Protein AF-A0A1U7XR52-F1 (afdb_monomer_lite)

InterPro domains:
  IPR024461 Coiled-coil domain-containing protein 90-like [PF07798] (33-98)
  IPR024461 Coiled-coil domain-containing protein 90-like [PTHR14360] (32-99)

Sequence (111 aa):
MRHVSGSGISDLNSELFQDATNSTADSFRTLLSMVRRLEAQGVPTKQAEAITAAITEVLNDSLENVAQTFVSKEELQTLEMIQESKLSKFKSEVQSSQVSVLHCKICGFTF

Organism: Nicotiana sylvestris (NCBI:txid4096)

Foldseek 3Di:
DDPPPPPDCVVVPPPPPPPPPPDPVVVVVVLVVQLVVCVVVVHPSVRSNVVSVVVVVVVVVVVVVVVVVDDDPVRVVVVVVVVVVVVVVVVVVVVVVVVVVVVVVVVPDDD

Secondary structure (DSSP, 8-state):
--------GGGGSSTTTTTTT--HHHHHHHHHHHHHHHHTTT--HHHHHHHHHHHHHHHHHHHHHHHTTSPPHHHHHHHHHHHHHHHHHHHHHHHHHHHHHHHHHHTT---

pLDDT: mean 76.26, std 19.38, range [30.17, 97.75]

Radius of gyration: 28.51 Å; chains: 1; bounding box: 50×21×86 Å

Structure (mmCIF, N/CA/C/O backbone):
data_AF-A0A1U7XR52-F1
#
_entry.id   AF-A0A1U7XR52-F1
#
loop_
_atom_site.group_PDB
_atom_site.id
_atom_site.type_symbol
_atom_site.label_atom_id
_atom_site.label_alt_id
_atom_site.label_comp_id
_atom_site.label_asym_id
_atom_site.label_entity_id
_atom_site.label_seq_id
_atom_site.pdbx_PDB_ins_code
_atom_site.Cartn_x
_atom_site.Cartn_y
_atom_site.Cartn_z
_atom_site.occupancy
_atom_site.B_iso_or_equiv
_atom_site.auth_seq_id
_atom_site.auth_comp_id
_atom_site.auth_asym_id
_atom_site.auth_atom_id
_atom_site.pdbx_PDB_model_num
ATOM 1 N N . MET A 1 1 ? 2.377 10.477 -41.725 1.00 33.22 1 MET A N 1
ATOM 2 C CA . MET A 1 1 ? 2.857 9.852 -40.473 1.00 33.22 1 MET A CA 1
ATOM 3 C C . MET A 1 1 ? 1.687 9.814 -39.511 1.00 33.22 1 MET A C 1
ATOM 5 O O . MET A 1 1 ? 1.115 10.863 -39.255 1.00 33.22 1 MET A O 1
ATOM 9 N N . ARG A 1 2 ? 1.248 8.625 -39.085 1.00 30.17 2 ARG A N 1
ATOM 10 C CA . ARG A 1 2 ? 0.169 8.502 -38.098 1.00 30.17 2 ARG A CA 1
ATOM 11 C C . ARG A 1 2 ? 0.774 8.707 -36.712 1.00 30.17 2 ARG A C 1
ATOM 13 O O . ARG A 1 2 ? 1.722 8.012 -36.361 1.00 30.17 2 ARG A O 1
ATOM 20 N N . HIS A 1 3 ? 0.245 9.684 -35.984 1.00 31.81 3 HIS A N 1
ATOM 21 C CA . HIS A 1 3 ? 0.488 9.870 -34.562 1.00 31.81 3 HIS A CA 1
ATOM 22 C C . HIS A 1 3 ? -0.067 8.632 -33.854 1.00 31.81 3 HIS A C 1
ATOM 24 O O . HIS A 1 3 ? -1.281 8.436 -33.808 1.00 31.81 3 HIS A O 1
ATOM 30 N N . VAL A 1 4 ? 0.812 7.737 -33.407 1.00 39.12 4 VAL A N 1
ATOM 31 C CA . VAL A 1 4 ? 0.414 6.662 -32.501 1.00 39.12 4 VAL A CA 1
ATOM 32 C C . VAL A 1 4 ? 0.361 7.321 -31.136 1.00 39.12 4 VAL A C 1
ATOM 34 O O . VAL A 1 4 ? 1.386 7.475 -30.481 1.00 39.12 4 VAL A O 1
ATOM 37 N N . SER A 1 5 ? -0.823 7.798 -30.758 1.00 43.22 5 SER A N 1
ATOM 38 C CA . SER A 1 5 ? -1.109 8.105 -29.364 1.00 43.22 5 SER A CA 1
ATOM 39 C C . SER A 1 5 ? -1.006 6.778 -28.621 1.00 43.22 5 SER A C 1
ATOM 41 O O . SER A 1 5 ? -1.920 5.959 -28.685 1.00 43.22 5 SER A O 1
ATOM 43 N N . GLY A 1 6 ? 0.160 6.517 -28.030 1.00 43.12 6 GLY A N 1
ATOM 44 C CA . GLY A 1 6 ? 0.306 5.446 -27.063 1.00 43.12 6 GLY A CA 1
ATOM 45 C C . GLY A 1 6 ? -0.653 5.759 -25.929 1.00 43.12 6 GLY A C 1
ATOM 46 O O . GLY A 1 6 ? -0.486 6.765 -25.247 1.00 43.12 6 GLY A O 1
ATOM 47 N N . SER A 1 7 ? -1.698 4.952 -25.782 1.00 47.47 7 SER A N 1
ATOM 48 C CA . SER A 1 7 ? -2.423 4.861 -24.522 1.00 47.47 7 SER A CA 1
ATOM 49 C C . SER A 1 7 ? -1.401 4.388 -23.492 1.00 47.47 7 SER A C 1
ATOM 51 O O . SER A 1 7 ? -0.999 3.220 -23.516 1.00 47.47 7 SER A O 1
ATOM 53 N N . GLY A 1 8 ? -0.874 5.327 -22.707 1.00 51.31 8 GLY A N 1
ATOM 54 C CA . GLY A 1 8 ? 0.144 5.056 -21.706 1.00 51.31 8 GLY A CA 1
ATOM 55 C C . GLY A 1 8 ? -0.398 4.070 -20.680 1.00 51.31 8 GLY A C 1
ATOM 56 O O . GLY A 1 8 ? -1.550 4.155 -20.260 1.00 51.31 8 GLY A O 1
ATOM 57 N N . ILE A 1 9 ? 0.446 3.139 -20.242 1.00 51.38 9 ILE A N 1
ATOM 58 C CA . ILE A 1 9 ? 0.130 2.215 -19.140 1.00 51.38 9 ILE A CA 1
ATOM 59 C C . ILE A 1 9 ? -0.185 2.988 -17.838 1.00 51.38 9 ILE A C 1
ATOM 61 O O . ILE A 1 9 ? -0.798 2.442 -16.922 1.00 51.38 9 ILE A O 1
ATOM 65 N N . SER A 1 10 ? 0.125 4.291 -17.793 1.00 51.31 10 SER A N 1
ATOM 66 C CA . SER A 1 10 ? -0.343 5.258 -16.794 1.00 51.31 10 SER A CA 1
ATOM 67 C C . SER A 1 10 ? -1.847 5.211 -16.518 1.00 51.31 10 SER A C 1
ATOM 69 O O . SER A 1 10 ? -2.253 5.505 -15.395 1.00 51.31 10 SER A O 1
ATOM 71 N N . ASP A 1 11 ? -2.658 4.818 -17.503 1.00 50.41 11 ASP A N 1
ATOM 72 C CA . ASP A 1 11 ? -4.118 4.800 -17.381 1.00 50.41 11 ASP A CA 1
ATOM 73 C C . ASP A 1 11 ? -4.630 3.542 -16.655 1.00 50.41 11 ASP A C 1
ATOM 75 O O . ASP A 1 11 ? -5.737 3.540 -16.126 1.00 50.41 11 ASP A O 1
ATOM 79 N N . LEU A 1 12 ? -3.816 2.481 -16.558 1.00 50.62 12 LEU A N 1
ATOM 80 C CA . LEU A 1 12 ? -4.203 1.215 -15.918 1.00 50.62 12 LEU A CA 1
ATOM 81 C C . LEU A 1 12 ? -3.951 1.184 -14.404 1.00 50.62 12 LEU A C 1
ATOM 83 O O . LEU A 1 12 ? -4.362 0.234 -13.743 1.00 50.62 12 LEU A O 1
ATOM 87 N N . ASN A 1 13 ? -3.281 2.197 -13.844 1.00 49.66 13 ASN A N 1
ATOM 88 C CA . ASN A 1 13 ? -2.802 2.167 -12.456 1.00 49.66 13 ASN A CA 1
ATOM 89 C C . ASN A 1 13 ? -3.455 3.217 -11.536 1.00 49.66 13 ASN A C 1
ATOM 91 O O . ASN A 1 13 ? -3.031 3.385 -10.395 1.00 49.66 13 ASN A O 1
ATOM 95 N N . SER A 1 14 ? -4.464 3.959 -12.013 1.00 47.38 14 SER A N 1
ATOM 96 C CA . SER A 1 14 ? -5.057 5.057 -11.232 1.00 47.38 14 SER A CA 1
ATOM 97 C C . SER A 1 14 ? -6.206 4.630 -10.314 1.00 47.38 14 SER A C 1
ATOM 99 O O . SER A 1 14 ? -6.407 5.272 -9.288 1.00 47.38 14 SER A O 1
ATOM 101 N N . GLU A 1 15 ? -6.958 3.575 -10.638 1.00 45.44 15 GLU A N 1
ATOM 102 C CA . GLU A 1 15 ? -8.213 3.272 -9.925 1.00 45.44 15 GLU A CA 1
ATOM 103 C C . GLU A 1 15 ? -8.066 2.299 -8.744 1.00 45.44 15 GLU A C 1
ATOM 105 O O . GLU A 1 15 ? -8.996 2.185 -7.951 1.00 45.44 15 GLU A O 1
ATOM 110 N N . LEU A 1 16 ? -6.916 1.629 -8.575 1.00 45.59 16 LEU A N 1
ATOM 111 C CA . LEU A 1 16 ? -6.767 0.587 -7.544 1.00 45.59 16 LEU A CA 1
ATOM 112 C C . LEU A 1 16 ? -5.921 0.994 -6.320 1.00 45.59 16 LEU A C 1
ATOM 114 O O . LEU A 1 16 ? -6.032 0.350 -5.283 1.00 45.59 16 LEU A O 1
ATOM 118 N N . PHE A 1 17 ? -5.108 2.059 -6.399 1.00 50.28 17 PHE A N 1
ATOM 119 C CA . PHE A 1 17 ? -4.083 2.341 -5.372 1.00 50.28 17 PHE A CA 1
ATOM 120 C C . PHE A 1 17 ? -4.062 3.757 -4.781 1.00 50.28 17 PHE A C 1
ATOM 122 O O . PHE A 1 17 ? -3.289 4.009 -3.861 1.00 50.28 17 PHE A O 1
ATOM 129 N N . GLN A 1 18 ? -4.913 4.681 -5.235 1.00 47.44 18 GLN A N 1
ATOM 130 C CA . GLN A 1 18 ? -4.962 6.031 -4.645 1.00 47.44 18 GLN A CA 1
ATOM 131 C C . GLN A 1 18 ? -5.654 6.080 -3.271 1.00 47.44 18 GLN A C 1
ATOM 133 O O . GLN A 1 18 ? -5.528 7.077 -2.569 1.00 47.44 18 GLN A O 1
ATOM 138 N N . ASP A 1 19 ? -6.330 5.006 -2.854 1.00 47.44 19 ASP A N 1
ATOM 139 C CA . ASP A 1 19 ? -7.095 4.977 -1.599 1.00 47.44 19 ASP A CA 1
ATOM 140 C C . ASP A 1 19 ? -6.278 4.499 -0.378 1.00 47.44 19 ASP A C 1
ATOM 142 O O . ASP A 1 19 ? -6.665 4.726 0.766 1.00 47.44 19 ASP A O 1
ATOM 146 N N . ALA A 1 20 ? -5.103 3.889 -0.591 1.00 50.00 20 ALA A N 1
ATOM 147 C CA . ALA A 1 20 ? -4.277 3.329 0.489 1.00 50.00 20 ALA A CA 1
ATOM 148 C C . ALA A 1 20 ? -3.353 4.353 1.186 1.00 50.00 20 ALA A C 1
ATOM 150 O O . ALA A 1 20 ? -2.699 4.018 2.171 1.00 50.00 20 ALA A O 1
ATOM 151 N N . THR A 1 21 ? -3.280 5.597 0.698 1.00 48.53 21 THR A N 1
ATOM 152 C CA . THR A 1 21 ? -2.356 6.636 1.204 1.00 48.53 21 THR A CA 1
ATOM 153 C C . THR A 1 21 ? -3.060 7.822 1.862 1.00 48.53 21 THR A C 1
ATOM 155 O O . THR A 1 21 ? -2.469 8.894 2.017 1.00 48.53 21 THR A O 1
ATOM 158 N N . ASN A 1 22 ? -4.326 7.670 2.237 1.00 52.69 22 ASN A N 1
ATOM 159 C CA . ASN A 1 22 ? -5.058 8.724 2.923 1.00 52.69 22 ASN A CA 1
ATOM 160 C C . ASN A 1 22 ? -4.497 8.893 4.349 1.00 52.69 22 ASN A C 1
ATOM 162 O O . ASN A 1 22 ? -4.710 8.049 5.208 1.00 52.69 22 ASN A O 1
ATOM 166 N N . SER A 1 23 ? -3.680 9.947 4.513 1.00 60.91 23 SER A N 1
ATOM 167 C CA . SER A 1 23 ? -3.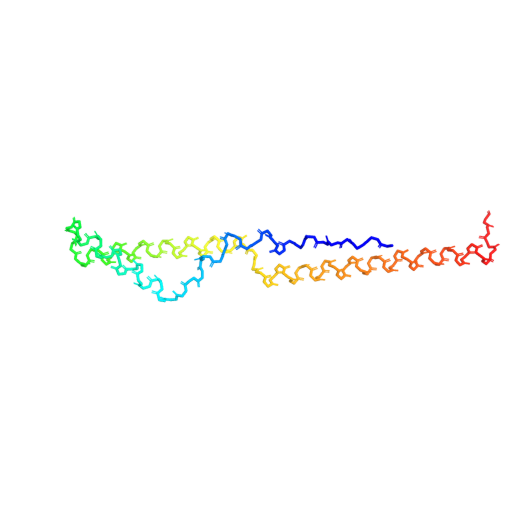262 10.681 5.722 1.00 60.91 23 SER A CA 1
ATOM 168 C C . SER A 1 23 ? -3.209 9.919 7.058 1.00 60.91 23 SER A C 1
ATOM 170 O O . SER A 1 23 ? -4.187 9.336 7.503 1.00 60.91 23 SER A O 1
ATOM 172 N N . THR A 1 24 ? -2.133 10.087 7.839 1.00 55.31 24 THR A N 1
ATOM 173 C CA . THR A 1 24 ? -2.042 9.638 9.252 1.00 55.31 24 THR A CA 1
ATOM 174 C C . THR A 1 24 ? -3.285 9.999 10.096 1.00 55.31 24 THR A C 1
ATOM 176 O O . THR A 1 24 ? -3.608 9.312 11.068 1.00 55.31 24 THR A O 1
ATOM 179 N N . ALA A 1 25 ? -4.015 11.054 9.713 1.00 55.56 25 ALA A N 1
ATOM 180 C CA . ALA A 1 25 ? -5.288 11.444 10.314 1.00 55.56 25 ALA A CA 1
ATOM 181 C C . ALA A 1 25 ? -6.425 10.412 10.122 1.00 55.56 25 ALA A C 1
ATOM 183 O O . ALA A 1 25 ? -7.215 10.210 11.049 1.00 55.56 25 ALA A O 1
ATOM 184 N N . ASP A 1 26 ? -6.504 9.732 8.975 1.00 66.75 26 ASP A N 1
ATOM 185 C CA . ASP A 1 26 ? -7.550 8.744 8.679 1.00 66.75 26 ASP A CA 1
ATOM 186 C C . ASP A 1 26 ? -7.315 7.421 9.416 1.00 66.75 26 ASP A C 1
ATOM 188 O O . ASP A 1 26 ? -8.269 6.802 9.902 1.00 66.75 26 ASP A O 1
ATOM 192 N N . SER A 1 27 ? -6.052 7.048 9.645 1.00 70.06 27 SER A N 1
ATOM 193 C CA . SER A 1 27 ? -5.696 5.905 10.495 1.00 70.06 27 SER A CA 1
ATOM 194 C C . SER A 1 27 ? -6.122 6.120 11.951 1.00 70.06 27 SER A C 1
ATOM 196 O O . SER A 1 27 ? -6.733 5.239 12.558 1.00 70.06 27 SER A O 1
ATOM 198 N N . PHE A 1 28 ? -5.885 7.313 12.515 1.00 72.94 28 PHE A N 1
ATOM 199 C CA . PHE A 1 28 ? -6.291 7.623 13.894 1.00 72.94 28 PHE A CA 1
ATOM 200 C C . PHE A 1 28 ? -7.820 7.680 14.049 1.00 72.94 28 PHE A C 1
ATOM 202 O O . PHE A 1 28 ? -8.378 7.191 15.037 1.00 72.94 28 PHE A O 1
ATOM 209 N N . ARG A 1 29 ? -8.520 8.227 13.045 1.00 80.94 29 ARG A N 1
ATOM 210 C CA . ARG A 1 29 ? -9.989 8.255 12.997 1.00 80.94 29 ARG A CA 1
ATOM 211 C C . ARG A 1 29 ? -10.582 6.844 12.935 1.00 80.94 29 ARG A C 1
ATOM 213 O O . ARG A 1 29 ? -11.565 6.566 13.627 1.00 80.94 29 ARG A O 1
ATOM 220 N N . THR A 1 30 ? -9.976 5.959 12.149 1.00 82.38 30 THR A N 1
ATOM 221 C CA . THR A 1 30 ? -10.390 4.555 12.017 1.00 82.38 30 THR A CA 1
ATOM 222 C C . THR A 1 30 ? -10.184 3.789 13.324 1.00 82.38 30 THR A C 1
ATOM 224 O O . THR A 1 30 ? -11.109 3.122 13.793 1.00 82.38 30 THR A O 1
ATOM 227 N N . LEU A 1 31 ? -9.030 3.974 13.976 1.00 86.75 31 LEU A N 1
ATOM 228 C CA . LEU A 1 31 ? -8.711 3.362 15.268 1.00 86.75 31 LEU A CA 1
ATOM 229 C C . LEU A 1 31 ? -9.734 3.744 16.350 1.00 86.75 31 LEU A C 1
ATOM 231 O O . LEU A 1 31 ? -10.319 2.878 17.005 1.00 86.75 31 LEU A O 1
ATOM 235 N N . LEU A 1 32 ? -10.006 5.045 16.502 1.00 89.31 32 LEU A N 1
ATOM 236 C CA . LEU A 1 32 ? -10.944 5.538 17.511 1.00 89.31 32 LEU A CA 1
ATOM 237 C C . LEU A 1 32 ? -12.377 5.054 17.241 1.00 89.31 32 LEU A C 1
ATOM 239 O O . LEU A 1 32 ? -13.104 4.713 18.174 1.00 89.31 32 LEU A O 1
ATOM 243 N N . SER A 1 33 ? -12.784 4.980 15.970 1.00 91.88 33 SER A N 1
ATOM 244 C CA . SER A 1 33 ? -14.090 4.438 15.583 1.00 91.88 33 SER A CA 1
ATOM 245 C C . SER A 1 33 ? -14.242 2.963 15.965 1.00 91.88 33 SER A 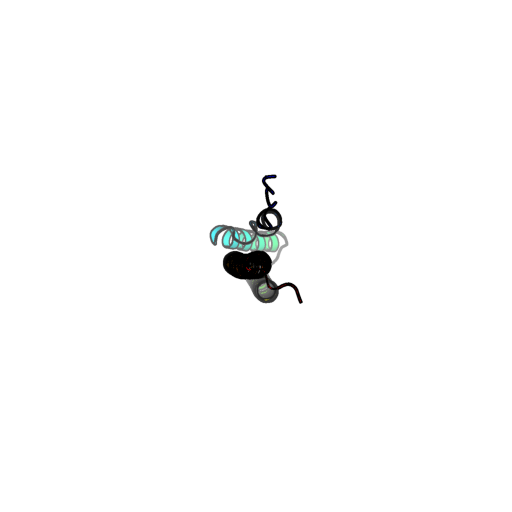C 1
ATOM 247 O O . SER A 1 33 ? -15.288 2.574 16.490 1.00 91.88 33 SER A O 1
ATOM 249 N N . MET A 1 34 ? -13.208 2.141 15.759 1.00 93.19 34 MET A N 1
ATOM 250 C CA . MET A 1 34 ? -13.239 0.720 16.119 1.00 93.19 34 MET A CA 1
ATOM 251 C C . MET A 1 34 ? -13.387 0.510 17.626 1.00 93.19 34 MET A C 1
ATOM 253 O O . MET A 1 34 ? -14.268 -0.246 18.039 1.00 93.19 34 MET A O 1
ATOM 257 N N . VAL A 1 35 ? -12.621 1.237 18.447 1.00 95.62 35 VAL A N 1
ATOM 258 C CA . VAL A 1 35 ? -12.735 1.152 19.913 1.00 95.62 35 VAL A CA 1
ATOM 259 C C . VAL A 1 35 ? -14.150 1.517 20.368 1.00 95.62 35 VAL A C 1
ATOM 261 O O . VAL A 1 35 ? -14.778 0.745 21.090 1.00 95.62 35 VAL A O 1
ATOM 264 N N . ARG A 1 36 ? -14.720 2.623 19.866 1.00 95.31 36 ARG A N 1
ATOM 265 C CA . ARG A 1 36 ? -16.094 3.040 20.211 1.00 95.31 36 ARG A CA 1
ATOM 266 C C . ARG A 1 36 ? -17.156 2.021 19.797 1.00 95.31 36 ARG A C 1
ATOM 268 O O . ARG A 1 36 ? -18.137 1.831 20.512 1.00 95.31 36 ARG A O 1
ATOM 275 N N . ARG A 1 37 ? -16.971 1.341 18.663 1.00 96.19 37 ARG A N 1
ATOM 276 C CA . ARG A 1 37 ? -17.876 0.274 18.203 1.00 96.19 37 ARG A CA 1
ATOM 277 C C . ARG A 1 37 ? -17.796 -0.983 19.066 1.00 96.19 37 ARG A C 1
ATOM 279 O O . ARG A 1 37 ? -18.808 -1.663 19.221 1.00 96.19 37 ARG A O 1
ATOM 286 N N . LEU A 1 38 ? -16.622 -1.317 19.595 1.00 96.50 38 LEU A N 1
ATOM 287 C CA . LEU A 1 38 ? -16.450 -2.438 20.523 1.00 96.50 38 LEU A CA 1
ATOM 288 C C . LEU A 1 38 ? -17.054 -2.104 21.892 1.00 96.50 38 LEU A C 1
ATOM 290 O O . LEU A 1 38 ? -17.800 -2.909 22.445 1.00 96.50 38 LEU A O 1
ATOM 294 N N . GLU A 1 39 ? -16.834 -0.886 22.389 1.00 96.81 39 GLU A N 1
ATOM 295 C CA . GLU A 1 39 ? -17.468 -0.398 23.620 1.00 96.81 39 GLU A CA 1
ATOM 296 C C . GLU A 1 39 ? -19.001 -0.415 23.521 1.00 96.81 39 GLU A C 1
ATOM 298 O O . GLU A 1 39 ? -19.674 -0.873 24.442 1.00 96.81 39 GLU A O 1
ATOM 303 N N . ALA A 1 40 ? -19.568 -0.003 22.379 1.00 97.06 40 ALA A N 1
ATOM 304 C CA . ALA A 1 40 ? -21.012 -0.065 22.127 1.00 97.06 40 ALA A CA 1
ATOM 305 C C . ALA A 1 40 ? -21.577 -1.501 22.114 1.00 97.06 40 ALA A C 1
ATOM 307 O O . ALA A 1 40 ? -22.773 -1.692 22.325 1.00 97.06 40 ALA A O 1
ATOM 308 N N . GLN A 1 41 ? -20.727 -2.509 21.894 1.00 96.62 41 GLN A N 1
ATOM 309 C CA . GLN A 1 41 ? -21.069 -3.933 21.991 1.00 96.62 41 GLN A CA 1
ATOM 310 C C . GLN A 1 41 ? -20.829 -4.511 23.397 1.00 96.62 41 GLN A C 1
ATOM 312 O O . GLN A 1 41 ? -20.967 -5.715 23.600 1.00 96.62 41 GLN A O 1
ATOM 317 N N . GLY A 1 42 ? -20.486 -3.669 24.375 1.00 96.62 42 GLY A N 1
ATOM 318 C CA . GLY A 1 42 ? -20.264 -4.071 25.763 1.00 96.62 42 GLY A CA 1
ATOM 319 C C . GLY A 1 42 ? -18.841 -4.541 26.066 1.00 96.62 42 GLY A C 1
ATOM 320 O O . GLY A 1 42 ? -18.605 -5.082 27.144 1.00 96.62 42 GLY A O 1
ATOM 321 N N . VAL A 1 43 ? -17.885 -4.341 25.153 1.00 97.19 43 VAL A N 1
ATOM 322 C CA . VAL A 1 43 ? -16.478 -4.682 25.395 1.00 97.19 43 VAL A CA 1
ATOM 323 C C . VAL A 1 43 ? -15.844 -3.621 26.311 1.00 97.19 43 VAL A C 1
ATOM 325 O O . VAL A 1 43 ? -15.876 -2.437 25.974 1.00 97.19 43 VAL A O 1
ATOM 328 N N . PRO A 1 44 ? -15.233 -4.001 27.449 1.00 97.75 44 PRO A N 1
ATOM 329 C CA . PRO A 1 44 ? -14.474 -3.081 28.292 1.00 97.75 44 PRO A CA 1
ATOM 330 C C . PRO A 1 44 ? -13.386 -2.347 27.502 1.00 97.75 44 PRO A C 1
ATOM 332 O O . PRO A 1 44 ? -12.661 -2.975 26.732 1.00 97.75 44 PRO A O 1
ATOM 335 N N . THR A 1 45 ? -13.195 -1.050 27.755 1.00 95.25 45 THR A N 1
ATOM 336 C CA . THR A 1 45 ? -12.267 -0.183 27.001 1.00 95.25 45 THR A CA 1
ATOM 337 C C . THR A 1 45 ? -10.879 -0.798 26.809 1.00 95.25 45 THR A C 1
ATOM 339 O O . THR A 1 45 ? -10.405 -0.891 25.685 1.00 95.25 45 THR A O 1
ATOM 342 N N . LYS A 1 46 ? -10.262 -1.336 27.871 1.00 95.62 46 LYS A N 1
ATOM 343 C CA . LYS A 1 46 ? -8.933 -1.972 27.777 1.00 95.62 46 LYS A CA 1
ATOM 344 C C . LYS A 1 46 ? -8.899 -3.182 26.839 1.00 95.62 46 LYS A C 1
ATOM 346 O O . LYS A 1 46 ? -7.891 -3.435 26.190 1.00 95.62 46 LYS A O 1
ATOM 351 N N . GLN A 1 47 ? -9.985 -3.953 26.787 1.00 96.56 47 GLN A N 1
ATOM 352 C CA . GLN A 1 47 ? -10.096 -5.090 25.875 1.00 96.56 47 GLN A CA 1
ATOM 353 C C . GLN A 1 47 ? -10.367 -4.613 24.448 1.00 96.56 47 GLN A C 1
ATOM 355 O O . GLN A 1 47 ? -9.772 -5.140 23.516 1.00 96.56 47 GLN A O 1
ATOM 360 N N . ALA A 1 48 ? -11.204 -3.588 24.276 1.00 96.12 48 ALA A N 1
ATOM 361 C CA . ALA A 1 48 ? -11.461 -2.976 22.978 1.00 96.12 48 ALA A CA 1
ATOM 362 C C . ALA A 1 48 ? -10.176 -2.403 22.356 1.00 96.12 48 ALA A C 1
ATOM 364 O O . ALA A 1 48 ? -9.908 -2.628 21.177 1.00 96.12 48 ALA A O 1
ATOM 365 N N . GLU A 1 49 ? -9.353 -1.728 23.158 1.00 92.69 49 GLU A N 1
ATOM 366 C CA . GLU A 1 49 ? -8.032 -1.232 22.763 1.00 92.69 49 GLU A CA 1
ATOM 367 C C . GLU A 1 49 ? -7.090 -2.376 22.378 1.00 92.69 49 GLU A C 1
ATOM 369 O O . GLU A 1 49 ? -6.513 -2.339 21.295 1.00 92.69 49 GLU A O 1
ATOM 374 N N . ALA A 1 50 ? -6.981 -3.422 23.206 1.00 94.44 50 ALA A N 1
ATOM 375 C CA . ALA A 1 50 ? -6.115 -4.569 22.923 1.00 94.44 50 ALA A CA 1
ATOM 376 C C . ALA A 1 50 ? -6.525 -5.325 21.645 1.00 94.44 50 ALA A C 1
ATOM 378 O O . ALA A 1 50 ? -5.671 -5.679 20.835 1.00 94.44 50 ALA A O 1
ATOM 379 N N . ILE A 1 51 ? -7.829 -5.535 21.433 1.00 94.56 51 ILE A N 1
ATOM 380 C CA . ILE A 1 51 ? -8.365 -6.158 20.213 1.00 94.56 51 ILE A CA 1
ATOM 381 C C . ILE A 1 51 ? -8.035 -5.296 18.994 1.00 94.56 51 ILE A C 1
ATOM 383 O O . ILE A 1 51 ? -7.566 -5.804 17.979 1.00 94.56 51 ILE A O 1
ATOM 387 N N . THR A 1 52 ? -8.268 -3.987 19.094 1.00 93.69 52 THR A N 1
ATOM 388 C CA . THR A 1 52 ? -8.012 -3.066 17.983 1.00 93.69 52 THR A CA 1
ATOM 389 C C . THR A 1 52 ? -6.516 -2.995 17.661 1.00 93.69 52 THR A C 1
ATOM 391 O O . THR A 1 52 ? -6.152 -2.988 16.486 1.00 93.69 52 THR A O 1
ATOM 394 N N . ALA A 1 53 ? -5.647 -3.006 18.675 1.00 91.25 53 ALA A N 1
ATOM 395 C CA . ALA A 1 53 ? -4.198 -3.055 18.499 1.00 91.25 53 ALA A CA 1
ATOM 396 C C . ALA A 1 53 ? -3.754 -4.323 17.755 1.00 91.25 53 ALA A C 1
ATOM 398 O O . ALA A 1 53 ? -3.071 -4.212 16.741 1.00 91.25 53 ALA A O 1
ATOM 399 N N . ALA A 1 54 ? -4.221 -5.502 18.182 1.00 94.69 54 ALA A N 1
ATOM 400 C CA . ALA A 1 54 ? -3.894 -6.768 17.523 1.00 94.69 54 ALA A CA 1
ATOM 401 C C . ALA A 1 54 ? -4.376 -6.815 16.061 1.00 94.69 54 ALA A C 1
ATOM 403 O O . ALA A 1 54 ? -3.666 -7.293 15.182 1.00 94.69 54 ALA A O 1
ATOM 404 N N . ILE A 1 55 ? -5.571 -6.283 15.771 1.00 91.19 55 ILE A N 1
ATOM 405 C CA . ILE A 1 55 ? -6.071 -6.187 14.389 1.00 91.19 55 ILE A CA 1
ATOM 406 C C . ILE A 1 55 ? -5.208 -5.226 13.563 1.00 91.19 55 ILE A C 1
ATOM 408 O O . ILE A 1 55 ? -4.912 -5.514 12.407 1.00 91.19 55 ILE A O 1
ATOM 412 N N . THR A 1 56 ? -4.800 -4.097 14.143 1.00 89.88 56 THR A N 1
ATOM 413 C CA . THR A 1 56 ? -3.977 -3.094 13.451 1.00 89.88 56 THR A CA 1
ATOM 414 C C . THR A 1 56 ? -2.602 -3.656 13.100 1.00 89.88 56 THR A C 1
ATOM 416 O O . THR A 1 56 ? -2.123 -3.417 11.998 1.00 89.88 56 THR A O 1
ATOM 419 N N . GLU A 1 57 ? -2.000 -4.440 13.994 1.00 89.50 57 GLU A N 1
ATOM 420 C CA . GLU A 1 57 ? -0.734 -5.143 13.758 1.00 89.50 57 GLU A CA 1
ATOM 421 C C . GLU A 1 57 ? -0.856 -6.141 12.598 1.00 89.50 57 GLU A C 1
ATOM 423 O O . GLU A 1 57 ? -0.125 -6.034 11.618 1.00 89.50 57 GLU A O 1
ATOM 428 N N . VAL A 1 58 ? -1.865 -7.022 12.622 1.00 92.12 58 VAL A N 1
ATOM 429 C CA . VAL A 1 58 ? -2.105 -7.983 11.528 1.00 92.12 58 VAL A CA 1
ATOM 430 C C . VAL A 1 58 ? -2.355 -7.279 10.192 1.00 92.12 58 VAL A C 1
ATOM 432 O O . VAL A 1 58 ? -1.883 -7.745 9.153 1.00 92.12 58 VAL A O 1
ATOM 435 N N . LEU A 1 59 ? -3.101 -6.169 10.190 1.00 87.31 59 LEU A N 1
ATOM 436 C CA . LEU A 1 59 ? -3.350 -5.386 8.977 1.00 87.31 59 LEU A CA 1
ATOM 437 C C . LEU A 1 59 ? -2.076 -4.715 8.460 1.00 87.31 59 LEU A C 1
ATOM 439 O O . LEU A 1 59 ? -1.863 -4.703 7.249 1.00 87.31 59 LEU A O 1
ATOM 443 N N . ASN A 1 60 ? -1.238 -4.190 9.355 1.00 85.50 60 ASN A N 1
ATOM 444 C CA . ASN A 1 60 ? 0.042 -3.593 8.996 1.00 85.50 60 ASN A CA 1
ATOM 445 C C . ASN A 1 60 ? 0.976 -4.633 8.361 1.00 85.50 60 ASN A C 1
ATOM 447 O O . ASN A 1 60 ? 1.474 -4.407 7.262 1.00 85.5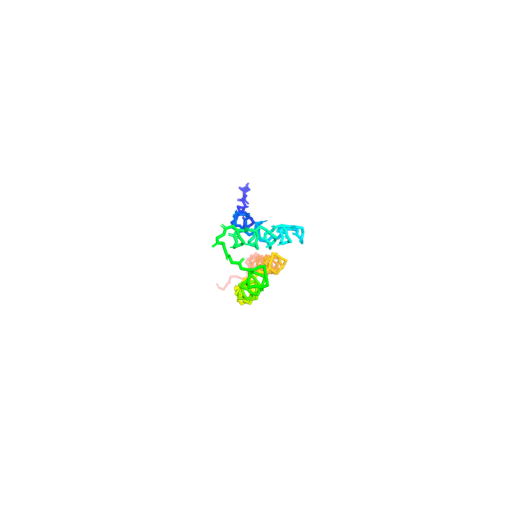0 60 ASN A O 1
ATOM 451 N N . ASP A 1 61 ? 1.117 -5.801 8.989 1.00 88.12 61 ASP A N 1
ATOM 452 C CA . ASP A 1 61 ? 1.949 -6.899 8.484 1.00 88.12 61 ASP A CA 1
ATOM 453 C C . ASP A 1 61 ? 1.430 -7.432 7.143 1.00 88.12 61 ASP A C 1
ATOM 455 O O . ASP A 1 61 ? 2.195 -7.708 6.217 1.00 88.12 61 ASP A O 1
ATOM 459 N N . SER A 1 62 ? 0.105 -7.541 7.008 1.00 87.69 62 SER A N 1
ATOM 460 C CA . SER A 1 62 ? -0.529 -7.964 5.757 1.00 87.69 62 SER A CA 1
ATOM 461 C C . SER A 1 62 ? -0.272 -6.961 4.635 1.00 87.69 62 SER A C 1
ATOM 463 O O . SER A 1 62 ? 0.031 -7.368 3.514 1.00 87.69 62 SER A O 1
ATOM 465 N N . LEU A 1 63 ? -0.378 -5.659 4.922 1.00 82.19 63 LEU A N 1
ATOM 466 C CA . LEU A 1 63 ? -0.123 -4.606 3.945 1.00 82.19 63 LEU A CA 1
ATOM 467 C C . LEU A 1 63 ? 1.352 -4.567 3.544 1.00 82.19 63 LEU A C 1
ATOM 469 O O . LEU A 1 63 ? 1.635 -4.445 2.358 1.00 82.19 63 LEU A O 1
ATOM 473 N N . GLU A 1 64 ? 2.278 -4.719 4.492 1.00 83.25 64 GLU A 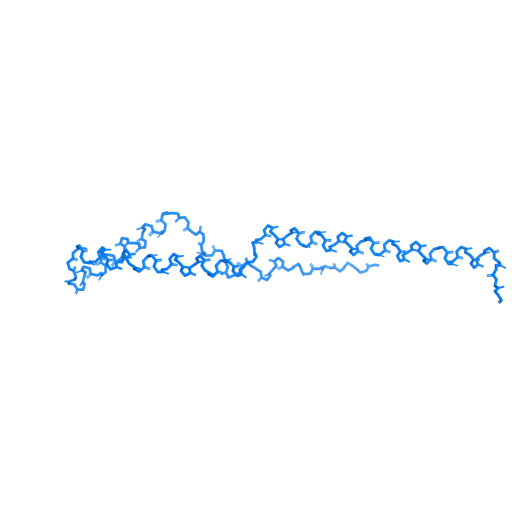N 1
ATOM 474 C CA . GLU A 1 64 ? 3.712 -4.787 4.204 1.00 83.25 64 GLU A CA 1
ATOM 475 C C . GLU A 1 64 ? 4.045 -5.988 3.310 1.00 83.25 64 GLU A C 1
ATOM 477 O O . GLU A 1 64 ? 4.695 -5.834 2.275 1.00 83.25 64 GLU A O 1
ATOM 482 N N . ASN A 1 65 ? 3.531 -7.172 3.648 1.00 85.75 65 ASN A N 1
ATOM 483 C CA . ASN A 1 65 ? 3.731 -8.383 2.854 1.00 85.75 65 ASN A CA 1
ATOM 484 C C . ASN A 1 65 ? 3.172 -8.240 1.429 1.00 85.75 65 ASN A C 1
ATOM 486 O O . ASN A 1 65 ? 3.779 -8.686 0.457 1.00 85.75 65 ASN A O 1
ATOM 490 N N . VAL A 1 66 ? 2.008 -7.606 1.293 1.00 80.44 66 VAL A N 1
ATOM 491 C CA . VAL A 1 66 ? 1.376 -7.353 -0.003 1.00 80.44 66 VAL A CA 1
ATOM 492 C C . VAL A 1 66 ? 2.155 -6.286 -0.780 1.00 80.44 66 VAL A C 1
ATOM 494 O O . VAL A 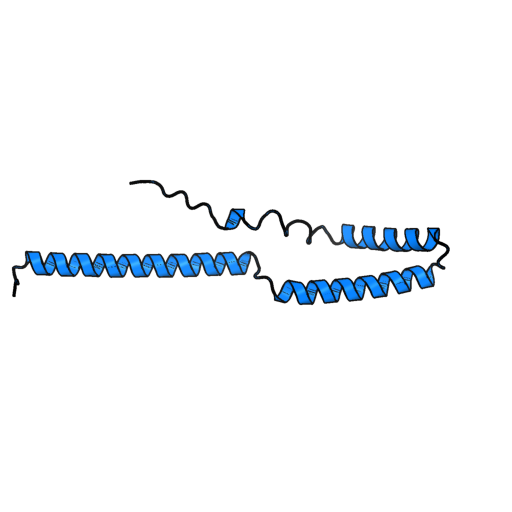1 66 ? 2.417 -6.488 -1.963 1.00 80.44 66 VAL A O 1
ATOM 497 N N . ALA A 1 67 ? 2.615 -5.210 -0.135 1.00 78.62 67 ALA A N 1
ATOM 498 C CA . ALA A 1 67 ? 3.390 -4.132 -0.754 1.00 78.62 67 ALA A CA 1
ATOM 499 C C . ALA A 1 67 ? 4.692 -4.628 -1.401 1.00 78.62 67 ALA A C 1
ATOM 501 O O . ALA A 1 67 ? 5.057 -4.140 -2.466 1.00 78.62 67 ALA A O 1
ATOM 502 N N . GLN A 1 68 ? 5.339 -5.650 -0.831 1.00 76.50 68 GLN A N 1
ATOM 503 C CA . GLN A 1 68 ? 6.529 -6.282 -1.420 1.00 76.50 68 GLN A CA 1
ATOM 504 C C . GLN A 1 68 ? 6.275 -6.950 -2.783 1.00 76.50 68 GLN A C 1
ATOM 506 O O . GLN A 1 68 ? 7.222 -7.238 -3.513 1.00 76.50 68 GLN A O 1
ATOM 511 N N . TH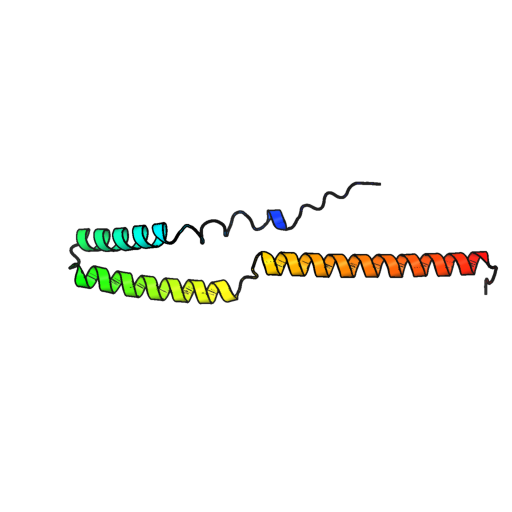R A 1 69 ? 5.016 -7.215 -3.140 1.00 78.88 69 THR A N 1
ATOM 512 C CA . THR A 1 69 ? 4.649 -7.810 -4.435 1.00 78.88 69 THR A CA 1
ATOM 513 C C . THR A 1 69 ? 4.343 -6.775 -5.516 1.00 78.88 69 THR A C 1
ATOM 515 O O . THR A 1 69 ? 4.254 -7.130 -6.693 1.00 78.88 69 THR A O 1
ATOM 518 N N . PHE A 1 70 ? 4.206 -5.500 -5.143 1.00 77.50 70 PHE A N 1
ATOM 519 C CA . PHE A 1 70 ? 3.932 -4.416 -6.077 1.00 77.50 70 PHE A CA 1
ATOM 520 C C . PHE A 1 70 ? 5.211 -3.669 -6.433 1.00 77.50 70 PHE A C 1
ATOM 522 O O . PHE A 1 70 ? 6.116 -3.509 -5.621 1.00 77.50 70 PHE A O 1
ATOM 529 N N . VAL A 1 71 ? 5.264 -3.188 -7.671 1.00 74.81 71 VAL A N 1
ATOM 530 C CA . VAL A 1 71 ? 6.301 -2.260 -8.120 1.00 74.81 71 VAL A CA 1
ATOM 531 C C . VAL A 1 71 ? 5.784 -0.847 -7.881 1.00 74.81 71 VAL A C 1
ATOM 533 O O . VAL A 1 71 ? 4.638 -0.543 -8.230 1.00 74.81 71 VAL A O 1
ATOM 536 N N . SER A 1 72 ? 6.610 0.016 -7.290 1.00 76.25 72 SER A N 1
ATOM 537 C CA . SER A 1 72 ? 6.235 1.415 -7.076 1.00 76.25 72 SER A CA 1
ATOM 538 C C . SER A 1 72 ? 6.036 2.150 -8.404 1.00 76.25 72 SER A C 1
ATOM 540 O O . SER A 1 72 ? 6.509 1.737 -9.469 1.00 76.25 72 SER A O 1
ATOM 542 N N . LYS A 1 73 ? 5.332 3.283 -8.355 1.00 75.12 73 LYS A N 1
ATOM 543 C CA . LYS A 1 73 ? 5.095 4.105 -9.544 1.00 75.12 73 LYS A CA 1
ATOM 544 C C . LYS A 1 73 ? 6.412 4.617 -10.131 1.00 75.12 73 LYS A C 1
ATOM 546 O O . LYS A 1 73 ? 6.575 4.641 -11.347 1.00 75.12 73 LYS A O 1
ATOM 551 N N . GLU A 1 74 ? 7.347 4.997 -9.274 1.00 75.19 74 GLU A N 1
ATOM 552 C CA . GLU A 1 74 ? 8.656 5.534 -9.629 1.00 75.19 74 GLU A CA 1
ATOM 553 C C . GLU A 1 74 ? 9.534 4.463 -10.293 1.00 75.19 74 GLU A C 1
ATOM 555 O O . GLU A 1 74 ? 10.195 4.723 -11.305 1.00 75.19 74 GLU A O 1
ATOM 560 N N . GLU A 1 75 ? 9.508 3.236 -9.768 1.00 77.75 75 GLU A N 1
ATOM 561 C CA . GLU A 1 75 ? 10.197 2.092 -10.369 1.00 77.75 75 GLU A CA 1
ATOM 562 C C . GLU A 1 75 ? 9.589 1.724 -11.724 1.00 77.75 75 GLU A C 1
ATOM 564 O O . GLU A 1 75 ? 10.332 1.524 -12.685 1.00 77.75 75 GLU A O 1
ATOM 569 N N . LEU A 1 76 ? 8.256 1.704 -11.843 1.00 84.50 76 LEU A N 1
ATOM 570 C CA . LEU A 1 76 ? 7.578 1.470 -13.122 1.00 84.50 76 LEU A CA 1
ATOM 571 C C . LEU A 1 76 ? 7.956 2.521 -14.171 1.00 84.50 76 LEU A C 1
ATOM 573 O O . LEU A 1 76 ? 8.316 2.160 -15.290 1.00 84.50 76 LEU A O 1
ATOM 577 N N . GLN A 1 77 ? 7.943 3.806 -13.810 1.00 80.81 77 GLN A N 1
ATOM 578 C CA . GLN A 1 77 ? 8.356 4.896 -14.703 1.00 80.81 77 GLN A CA 1
ATOM 579 C C . GLN A 1 77 ? 9.824 4.769 -15.122 1.00 80.81 77 GLN A C 1
ATOM 581 O O . GLN A 1 77 ? 10.185 5.008 -16.274 1.00 80.81 77 GLN A O 1
ATOM 586 N N . THR A 1 78 ? 10.690 4.356 -14.198 1.00 87.56 78 THR A N 1
ATOM 587 C CA . THR A 1 78 ? 12.103 4.119 -14.503 1.00 87.56 78 THR A CA 1
ATOM 588 C C . THR A 1 78 ? 12.272 2.959 -15.484 1.00 87.56 78 THR A C 1
ATOM 590 O O . THR A 1 78 ? 13.033 3.069 -16.449 1.00 87.56 78 THR A O 1
ATOM 593 N N . LEU A 1 79 ? 11.544 1.857 -15.283 1.00 87.31 79 LEU A N 1
ATOM 594 C CA . LEU A 1 79 ? 11.552 0.709 -16.190 1.00 87.31 79 LEU A CA 1
ATOM 595 C C . LEU A 1 79 ? 11.036 1.080 -17.585 1.00 87.31 79 LEU A C 1
ATOM 597 O O . LEU A 1 79 ? 11.637 0.662 -18.578 1.00 87.31 79 LEU A O 1
ATOM 601 N N . GLU A 1 80 ? 9.991 1.905 -17.661 1.00 85.88 80 GLU A N 1
ATOM 602 C CA . GLU A 1 80 ? 9.449 2.444 -18.910 1.00 85.88 80 GLU A CA 1
ATOM 603 C C . GLU A 1 80 ? 10.514 3.240 -19.674 1.00 85.88 80 GLU A C 1
ATOM 605 O O . GLU A 1 80 ? 10.859 2.876 -20.800 1.00 85.88 80 GLU A O 1
ATOM 610 N N . MET A 1 81 ? 11.142 4.234 -19.034 1.00 88.88 81 MET A N 1
ATOM 611 C CA . MET A 1 81 ? 12.208 5.033 -19.656 1.00 88.88 81 MET A CA 1
ATOM 612 C C . MET A 1 81 ? 13.381 4.168 -20.145 1.00 88.88 81 MET A C 1
ATOM 614 O O . MET A 1 81 ? 13.914 4.369 -21.243 1.00 88.88 81 MET A O 1
ATOM 618 N N . ILE A 1 82 ? 13.793 3.170 -19.354 1.00 92.94 82 ILE A N 1
ATOM 619 C CA . ILE A 1 82 ? 14.859 2.238 -19.744 1.00 92.94 82 ILE A CA 1
ATOM 620 C C . ILE A 1 82 ? 14.439 1.438 -20.981 1.00 92.94 82 ILE A C 1
ATOM 622 O O . ILE A 1 82 ? 15.236 1.290 -21.913 1.00 92.94 82 ILE A O 1
ATOM 626 N N . GLN A 1 83 ? 13.214 0.918 -21.019 1.00 92.62 83 GLN A N 1
ATOM 627 C CA . GLN A 1 83 ? 12.717 0.140 -22.150 1.00 92.62 83 GLN A CA 1
ATOM 628 C C . GLN A 1 83 ? 12.601 0.992 -23.421 1.00 92.62 83 GLN A C 1
ATOM 630 O O . GLN A 1 83 ? 13.058 0.562 -24.485 1.00 92.62 83 GLN A O 1
ATOM 635 N N . GLU A 1 84 ? 12.078 2.212 -23.316 1.00 91.50 84 GLU A N 1
ATOM 636 C CA . GLU A 1 84 ? 12.002 3.161 -24.429 1.00 91.50 84 GLU A CA 1
ATOM 637 C C . GLU A 1 84 ? 13.390 3.502 -24.984 1.00 91.50 84 GLU A C 1
ATOM 639 O O . GLU A 1 84 ? 13.599 3.485 -26.201 1.00 91.50 84 GLU A O 1
ATOM 644 N N . SER A 1 85 ? 14.378 3.728 -24.109 1.00 91.94 85 SER A N 1
ATOM 645 C CA . SER A 1 85 ? 15.757 4.010 -24.527 1.00 91.94 85 SER A CA 1
ATOM 646 C C . SER A 1 85 ? 16.387 2.841 -25.300 1.00 91.94 85 SER A C 1
ATOM 648 O O . SER A 1 85 ? 17.027 3.050 -26.336 1.00 91.94 85 SER A O 1
ATOM 650 N N . LYS A 1 86 ? 16.150 1.596 -24.857 1.00 94.50 86 LYS A N 1
ATOM 651 C CA . LYS A 1 86 ? 16.625 0.378 -25.533 1.00 94.50 86 LYS A CA 1
ATOM 652 C C . LYS A 1 86 ? 15.994 0.229 -26.914 1.00 94.50 86 LYS A C 1
ATOM 654 O O . LYS A 1 86 ? 16.704 -0.058 -27.876 1.00 94.50 86 LYS A O 1
ATOM 659 N N . LEU A 1 87 ? 14.686 0.462 -27.030 1.00 95.38 87 LEU A N 1
ATOM 660 C CA . LEU A 1 87 ? 13.979 0.415 -28.312 1.00 95.38 87 LEU A CA 1
ATOM 661 C C . LEU A 1 87 ? 14.446 1.518 -29.267 1.00 95.38 87 LEU A C 1
ATOM 663 O O . LEU A 1 87 ? 14.635 1.261 -30.456 1.00 95.38 87 LEU A O 1
ATOM 667 N N . SER A 1 88 ? 14.681 2.726 -28.754 1.00 94.50 88 SER A N 1
ATOM 668 C CA . SER A 1 88 ? 15.224 3.841 -29.533 1.00 94.50 88 SER A CA 1
ATOM 669 C C . SER A 1 88 ? 16.608 3.510 -30.101 1.00 94.50 88 SER A C 1
ATOM 671 O O . SER A 1 88 ? 16.847 3.677 -31.300 1.00 94.50 88 SER A O 1
ATOM 673 N N . LYS A 1 89 ? 17.492 2.941 -29.272 1.00 95.50 89 LYS A N 1
ATOM 674 C CA . LYS A 1 89 ? 18.819 2.481 -29.698 1.00 95.50 89 LYS A CA 1
ATOM 675 C C . LYS A 1 89 ? 18.739 1.355 -30.731 1.00 95.50 89 LYS A C 1
ATOM 677 O O . LYS A 1 89 ? 19.397 1.421 -31.763 1.00 95.50 89 LYS A O 1
ATOM 682 N N . PHE A 1 90 ? 17.895 0.351 -30.504 1.00 95.75 90 PHE A N 1
ATOM 683 C CA . PHE A 1 90 ? 17.686 -0.722 -31.478 1.00 95.75 90 PHE A CA 1
ATOM 684 C C . PHE A 1 90 ? 17.211 -0.171 -32.831 1.00 95.75 90 PHE A C 1
ATOM 686 O O . PHE A 1 90 ? 17.729 -0.539 -33.885 1.00 95.75 90 PHE A O 1
ATOM 693 N N . LYS A 1 91 ? 16.262 0.772 -32.814 1.00 94.62 91 LYS A N 1
ATOM 694 C CA . LYS A 1 91 ? 15.754 1.421 -34.025 1.00 94.62 91 LYS A CA 1
ATOM 695 C C . LYS A 1 91 ? 16.855 2.167 -34.784 1.00 94.62 91 LYS A C 1
ATOM 697 O O . LYS A 1 91 ? 16.895 2.066 -36.010 1.00 94.62 91 LYS A O 1
ATOM 702 N N . SER A 1 92 ? 17.733 2.896 -34.093 1.00 94.31 92 SER A N 1
ATOM 703 C CA . SER A 1 92 ? 18.827 3.628 -34.745 1.00 94.31 92 SER A CA 1
ATOM 704 C C . SER A 1 92 ? 19.880 2.689 -35.339 1.00 94.31 92 SER A C 1
ATOM 706 O O . SER A 1 92 ? 20.327 2.920 -36.462 1.00 94.31 92 SER A O 1
ATOM 708 N N . GLU A 1 93 ? 20.213 1.585 -34.666 1.00 94.50 93 GLU A N 1
ATOM 709 C CA . GLU A 1 93 ? 21.121 0.554 -35.193 1.00 94.50 93 GLU A CA 1
ATOM 710 C C . GLU A 1 93 ? 20.544 -0.145 -36.435 1.00 94.50 93 GLU A C 1
ATOM 712 O O . GLU A 1 93 ? 21.241 -0.326 -37.440 1.00 94.50 93 GLU A O 1
ATOM 717 N N . VAL A 1 94 ? 19.247 -0.468 -36.415 1.00 94.25 94 VAL A N 1
ATOM 718 C CA . VAL A 1 94 ? 18.527 -1.044 -37.562 1.00 94.25 94 VAL A CA 1
ATOM 719 C C . VAL A 1 94 ? 18.485 -0.072 -38.746 1.00 94.25 94 VAL A C 1
ATOM 721 O O . VAL A 1 94 ? 18.678 -0.487 -39.890 1.00 94.25 94 VAL A O 1
ATOM 724 N N . GLN A 1 95 ? 18.249 1.219 -38.504 1.00 91.69 95 GLN A N 1
ATOM 725 C CA . GLN A 1 95 ? 18.271 2.240 -39.557 1.00 91.69 95 GLN A CA 1
ATOM 726 C C . GLN A 1 95 ? 19.678 2.446 -40.123 1.00 91.69 95 GLN A C 1
ATOM 728 O O . GLN A 1 95 ? 19.844 2.474 -41.340 1.00 91.69 95 GLN A O 1
ATOM 733 N N . SER A 1 96 ? 20.689 2.531 -39.258 1.00 90.06 96 SER A N 1
ATOM 734 C CA . SER A 1 96 ? 22.093 2.662 -39.655 1.00 90.06 96 SER A CA 1
ATOM 735 C C . SER A 1 96 ? 22.537 1.492 -40.537 1.00 90.06 96 SER A C 1
ATOM 737 O O . SER A 1 96 ? 23.126 1.693 -41.599 1.00 90.06 96 SER A O 1
ATOM 739 N N . SER A 1 97 ? 22.155 0.267 -40.166 1.00 87.75 97 SER A N 1
ATOM 740 C CA . SER A 1 97 ? 22.444 -0.935 -40.954 1.00 87.75 97 SER A CA 1
ATOM 741 C C . SER A 1 97 ? 21.763 -0.905 -42.324 1.00 87.75 97 SER A C 1
ATOM 743 O O . SER A 1 97 ? 22.389 -1.228 -43.330 1.00 87.75 97 SER A O 1
ATOM 745 N N . GLN A 1 98 ? 20.505 -0.456 -42.397 1.00 87.88 98 GLN A N 1
ATOM 746 C CA . GLN A 1 98 ? 19.806 -0.292 -43.676 1.00 87.88 98 GLN A CA 1
ATOM 747 C C . GLN A 1 98 ? 20.462 0.770 -44.562 1.00 87.88 98 GLN A C 1
ATOM 749 O O . GLN A 1 98 ? 20.629 0.532 -45.755 1.00 87.88 98 GLN A O 1
ATOM 754 N N . VAL A 1 99 ? 20.869 1.908 -43.992 1.00 81.94 99 VAL A N 1
ATOM 755 C CA . VAL A 1 99 ? 21.572 2.977 -44.721 1.00 81.94 99 VAL A CA 1
ATOM 756 C C . VAL A 1 99 ? 22.928 2.486 -45.227 1.00 81.94 99 VAL A C 1
ATOM 758 O O . VAL A 1 99 ? 23.257 2.727 -46.384 1.00 81.94 99 VAL A O 1
ATOM 761 N N . SER A 1 100 ? 23.680 1.743 -44.412 1.00 76.88 100 SER A N 1
ATOM 762 C CA . SER A 1 100 ? 24.957 1.133 -44.803 1.00 76.88 100 SER A CA 1
ATOM 763 C C . SER A 1 100 ? 24.790 0.143 -45.963 1.00 76.88 100 SER A C 1
ATOM 765 O O . SER A 1 100 ? 25.499 0.229 -46.966 1.00 76.88 100 SER A O 1
ATOM 767 N N . VAL A 1 101 ? 23.791 -0.744 -45.889 1.00 74.06 101 VAL A N 1
ATOM 768 C CA . VAL A 1 101 ? 23.473 -1.691 -46.972 1.00 74.06 101 VAL A CA 1
ATOM 769 C C . VAL A 1 101 ? 23.036 -0.961 -48.246 1.00 74.06 101 VAL A C 1
ATOM 771 O O . VAL A 1 101 ? 23.438 -1.351 -49.342 1.00 74.06 101 VAL A O 1
ATOM 774 N N . LEU A 1 102 ? 22.239 0.107 -48.132 1.00 69.25 102 LEU A N 1
ATOM 775 C CA . LEU A 1 102 ? 21.829 0.912 -49.287 1.00 69.25 102 LEU A CA 1
ATOM 776 C C . LEU A 1 102 ? 23.016 1.652 -49.913 1.00 69.25 102 LEU A C 1
ATOM 778 O O . LEU A 1 102 ? 23.153 1.657 -51.133 1.00 69.25 102 LEU A O 1
ATOM 782 N N . HIS A 1 103 ? 23.892 2.228 -49.090 1.00 65.38 103 HIS A N 1
ATOM 783 C CA . HIS A 1 103 ? 25.110 2.895 -49.539 1.00 65.38 103 HIS A CA 1
ATOM 784 C C . HIS A 1 103 ? 26.046 1.913 -50.260 1.00 65.38 103 HIS A C 1
ATOM 786 O O . HIS A 1 103 ? 26.530 2.214 -51.346 1.00 65.38 103 HIS A O 1
ATOM 792 N N . CYS A 1 104 ? 26.207 0.694 -49.735 1.00 60.53 104 CYS A N 1
ATOM 793 C CA . CYS A 1 104 ? 26.971 -0.372 -50.386 1.00 60.53 104 CYS A CA 1
ATOM 794 C C . CYS A 1 104 ? 26.376 -0.778 -51.749 1.00 60.53 104 CYS A C 1
ATOM 796 O O . CYS A 1 104 ? 27.119 -0.911 -52.722 1.00 60.53 104 CYS A O 1
ATOM 798 N N . LYS A 1 105 ? 25.042 -0.884 -51.859 1.00 61.31 105 LYS A N 1
ATOM 799 C CA . LYS A 1 105 ? 24.365 -1.137 -53.144 1.00 61.31 105 LYS A CA 1
ATOM 800 C C . LYS A 1 105 ? 24.562 0.002 -54.154 1.00 61.31 105 LYS A C 1
ATOM 802 O O . LYS A 1 105 ? 24.745 -0.275 -55.335 1.00 61.31 105 LYS A O 1
ATOM 807 N N . ILE A 1 106 ? 24.543 1.264 -53.714 1.00 62.88 106 ILE A N 1
ATOM 808 C CA . ILE A 1 106 ? 24.762 2.436 -54.586 1.00 62.88 106 ILE A CA 1
ATOM 809 C C . ILE A 1 106 ? 26.221 2.518 -55.063 1.00 62.88 106 ILE A C 1
ATOM 811 O O . ILE A 1 106 ? 26.463 2.893 -56.207 1.00 62.88 106 ILE A O 1
ATOM 815 N N . CYS A 1 107 ? 27.191 2.103 -54.243 1.00 58.19 107 CYS A N 1
ATOM 816 C CA . CYS A 1 107 ? 28.605 2.027 -54.626 1.00 58.19 107 CYS A CA 1
ATOM 817 C C . CYS A 1 107 ? 28.945 0.887 -55.613 1.00 58.19 107 CYS A C 1
ATOM 819 O O . CYS A 1 107 ? 30.118 0.692 -55.924 1.00 58.19 107 CYS A O 1
ATOM 821 N N . GLY A 1 108 ? 27.959 0.154 -56.142 1.00 52.09 108 GLY A N 1
ATOM 822 C CA . GLY A 1 108 ? 28.149 -0.714 -57.307 1.00 52.09 108 GLY A CA 1
ATOM 823 C C . GLY A 1 108 ? 28.798 -2.075 -57.042 1.00 52.09 108 GLY A C 1
ATOM 824 O O . GLY A 1 108 ? 29.193 -2.734 -57.998 1.00 52.09 108 GLY A O 1
ATOM 825 N N . PHE A 1 109 ? 28.874 -2.544 -55.794 1.00 53.97 109 PHE A N 1
ATOM 826 C CA . PHE A 1 109 ? 29.204 -3.948 -55.523 1.00 53.97 109 PHE A CA 1
ATOM 827 C C . PHE A 1 109 ? 27.920 -4.772 -55.419 1.00 53.97 109 PHE A C 1
ATOM 829 O O . PHE A 1 109 ? 27.347 -4.963 -54.347 1.00 53.97 109 PHE A O 1
ATOM 836 N N . THR A 1 110 ? 27.464 -5.248 -56.575 1.00 46.28 110 THR A N 1
ATOM 837 C CA . THR A 1 110 ? 26.595 -6.429 -56.659 1.00 46.28 110 THR A CA 1
ATOM 838 C C . THR A 1 110 ? 27.536 -7.629 -56.780 1.00 46.28 110 THR A C 1
ATOM 840 O O . THR A 1 110 ? 28.448 -7.573 -57.605 1.00 46.28 110 THR A O 1
ATOM 843 N N . PHE A 1 111 ? 27.379 -8.652 -55.935 1.00 50.25 111 PHE A N 1
ATOM 844 C CA . PHE A 1 111 ? 27.986 -9.964 -56.196 1.00 50.25 111 PHE A CA 1
ATOM 845 C C . PHE A 1 111 ? 27.350 -10.593 -57.438 1.00 50.25 111 PHE A C 1
ATOM 847 O O . PHE A 1 111 ? 26.125 -10.394 -57.617 1.00 50.25 111 PHE A O 1
#